Protein AF-A0A4Q8QFZ8-F1 (afdb_monomer)

Mean predicted aligned error: 8.89 Å

pLDDT: mean 79.82, std 15.73, range [40.62, 95.06]

Structure (mmCIF, N/CA/C/O backbone):
data_AF-A0A4Q8QFZ8-F1
#
_entry.id   AF-A0A4Q8QFZ8-F1
#
loop_
_atom_site.group_PDB
_atom_site.id
_atom_site.type_symbol
_atom_site.label_atom_id
_atom_site.label_alt_id
_atom_site.label_comp_id
_atom_site.label_asym_id
_atom_site.label_entity_id
_atom_site.label_seq_id
_atom_site.pdbx_PDB_ins_code
_atom_site.Cartn_x
_atom_site.Cartn_y
_atom_site.Cartn_z
_atom_site.occupancy
_atom_site.B_iso_or_equiv
_atom_site.auth_seq_id
_atom_site.auth_comp_id
_atom_site.auth_asym_id
_atom_site.auth_atom_id
_atom_site.pdbx_PDB_model_num
ATOM 1 N N . 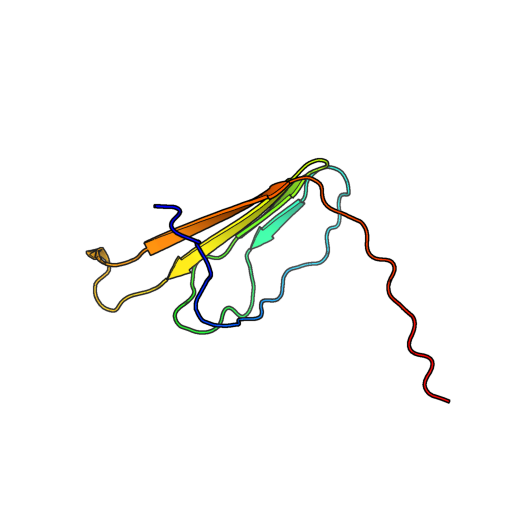MET A 1 1 ? -17.298 -12.211 -15.740 1.00 40.62 1 MET A N 1
ATOM 2 C CA . MET A 1 1 ? -16.043 -12.782 -15.217 1.00 40.62 1 MET A CA 1
ATOM 3 C C . MET A 1 1 ? -15.543 -11.791 -14.191 1.00 40.62 1 MET A C 1
ATOM 5 O O . MET A 1 1 ? -15.032 -10.751 -14.574 1.00 40.62 1 MET A O 1
ATOM 9 N N . GLU A 1 2 ? -15.838 -12.035 -12.919 1.00 42.88 2 GLU A N 1
ATOM 10 C CA . GLU A 1 2 ? -15.350 -11.195 -11.826 1.00 42.88 2 GLU A CA 1
ATOM 11 C C . GLU A 1 2 ? -13.920 -11.645 -11.532 1.00 42.88 2 GLU A C 1
ATOM 13 O O . GLU A 1 2 ? -13.693 -12.776 -11.102 1.00 42.88 2 GLU A O 1
ATOM 18 N N . VAL A 1 3 ? -12.944 -10.806 -11.875 1.00 47.34 3 VAL A N 1
ATOM 19 C CA . VAL A 1 3 ? -11.563 -11.014 -11.442 1.00 47.34 3 VAL A CA 1
ATOM 20 C C . VAL A 1 3 ? -11.541 -10.636 -9.969 1.00 47.34 3 VAL A C 1
ATOM 22 O O . VAL A 1 3 ? -11.650 -9.467 -9.616 1.00 47.34 3 VAL A O 1
ATOM 25 N N . LEU A 1 4 ? -11.507 -11.645 -9.104 1.00 49.25 4 LEU A N 1
ATOM 26 C CA . LEU A 1 4 ? -11.292 -11.441 -7.682 1.00 49.25 4 LEU A CA 1
ATOM 27 C C . LEU A 1 4 ? -9.827 -11.030 -7.495 1.00 49.25 4 LEU A C 1
ATOM 29 O O . LEU A 1 4 ? -8.938 -11.872 -7.621 1.00 49.25 4 LEU A O 1
ATOM 33 N N . ASP A 1 5 ? -9.584 -9.750 -7.201 1.00 55.03 5 ASP A N 1
ATOM 34 C CA . ASP A 1 5 ? -8.269 -9.184 -6.851 1.00 55.03 5 ASP A CA 1
ATOM 35 C C . ASP A 1 5 ? -7.812 -9.661 -5.460 1.00 55.03 5 ASP A C 1
ATOM 37 O O . ASP A 1 5 ? -7.544 -8.887 -4.536 1.00 55.03 5 ASP A O 1
ATOM 41 N N . HIS A 1 6 ? -7.751 -10.977 -5.278 1.00 58.78 6 HIS A N 1
ATOM 42 C CA . HIS A 1 6 ? -7.125 -11.570 -4.115 1.00 58.78 6 HIS A CA 1
ATOM 43 C C . HIS A 1 6 ? -5.625 -11.610 -4.354 1.00 58.78 6 HIS A C 1
ATOM 45 O O . HIS A 1 6 ? -5.123 -12.347 -5.203 1.00 58.78 6 HIS A O 1
ATOM 51 N N . LEU A 1 7 ? -4.898 -10.828 -3.562 1.00 63.91 7 LEU A N 1
ATOM 52 C CA . LEU A 1 7 ? -3.460 -10.987 -3.420 1.00 63.91 7 LEU A CA 1
ATOM 53 C C . LEU A 1 7 ? -3.207 -12.441 -3.002 1.00 63.91 7 LEU A C 1
ATOM 55 O O . LEU A 1 7 ? -3.626 -12.874 -1.932 1.00 63.91 7 LEU A O 1
ATOM 59 N N . VAL A 1 8 ? -2.566 -13.218 -3.878 1.00 68.69 8 VAL A N 1
ATOM 60 C CA . VAL A 1 8 ? -2.343 -14.671 -3.710 1.00 68.69 8 VAL A CA 1
ATOM 61 C C . VAL A 1 8 ? -1.324 -15.012 -2.615 1.00 68.69 8 VAL A C 1
ATOM 63 O O . VAL A 1 8 ? -0.898 -16.157 -2.481 1.00 68.69 8 VAL A O 1
ATOM 66 N N . PHE A 1 9 ? -0.906 -14.018 -1.836 1.00 71.38 9 PHE A N 1
ATOM 67 C CA . PHE A 1 9 ? 0.055 -14.150 -0.759 1.00 71.38 9 PHE A CA 1
ATOM 68 C C . PHE A 1 9 ? -0.337 -13.242 0.405 1.00 71.38 9 PHE A C 1
ATOM 70 O O . PHE A 1 9 ? -0.740 -12.092 0.226 1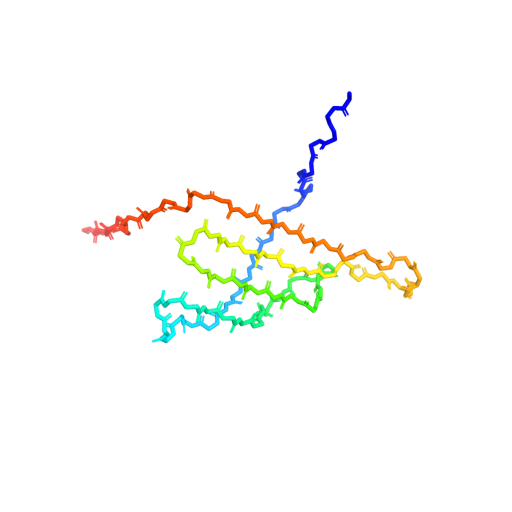.00 71.38 9 PHE A O 1
ATOM 77 N N . SER A 1 10 ? -0.182 -13.768 1.615 1.00 75.31 10 SER A N 1
ATOM 78 C CA . SER A 1 10 ? -0.324 -12.987 2.838 1.00 75.31 10 SER A CA 1
ATOM 79 C C . SER A 1 10 ? 0.941 -12.170 3.069 1.00 75.31 10 SER A C 1
ATOM 81 O O . SER A 1 10 ? 2.051 -12.698 2.983 1.00 75.31 10 SER A O 1
ATOM 83 N N . PHE A 1 11 ? 0.783 -10.903 3.427 1.00 80.19 11 PHE A N 1
ATOM 84 C CA . PHE A 1 11 ? 1.880 -10.059 3.885 1.00 80.19 11 PHE A CA 1
ATOM 85 C C . PHE A 1 11 ? 1.439 -9.226 5.083 1.00 80.19 11 PHE A C 1
ATOM 87 O O . PHE A 1 11 ? 0.252 -8.977 5.292 1.00 80.19 11 PHE A O 1
ATOM 94 N N . GLY A 1 12 ? 2.420 -8.827 5.884 1.00 83.19 12 GLY A N 1
ATOM 95 C CA . GLY A 1 12 ? 2.252 -7.862 6.958 1.00 83.19 12 GLY A CA 1
ATOM 96 C C . GLY A 1 12 ? 3.061 -6.612 6.652 1.00 83.19 12 GLY A C 1
ATOM 97 O O . GLY A 1 12 ? 4.039 -6.663 5.908 1.00 83.19 12 GLY A O 1
ATOM 98 N N . PHE A 1 13 ? 2.645 -5.498 7.231 1.00 86.69 13 PHE A N 1
ATOM 99 C CA . PHE A 1 13 ? 3.359 -4.233 7.173 1.00 86.69 13 PHE A CA 1
ATOM 100 C C . PHE A 1 13 ? 3.137 -3.487 8.483 1.00 86.69 13 PHE A C 1
ATOM 102 O O . PHE A 1 13 ? 2.137 -3.706 9.175 1.00 86.69 13 PHE A O 1
ATOM 109 N N . THR A 1 14 ? 4.068 -2.606 8.822 1.00 87.56 14 THR A N 1
ATOM 110 C CA . THR A 1 14 ? 3.910 -1.684 9.945 1.00 87.56 14 THR A CA 1
ATOM 111 C C . THR A 1 14 ? 3.676 -0.282 9.414 1.00 87.56 14 THR A C 1
ATOM 113 O O . THR A 1 14 ? 3.966 0.030 8.263 1.00 87.56 14 THR A O 1
ATOM 116 N N . PHE A 1 15 ? 3.088 0.572 10.232 1.00 87.69 15 PHE A N 1
ATOM 117 C CA . PHE A 1 15 ? 2.903 1.975 9.906 1.00 87.69 15 PHE A CA 1
ATOM 118 C C . PHE A 1 15 ? 2.856 2.772 11.204 1.00 87.69 15 PHE A C 1
ATOM 120 O O . PHE A 1 15 ? 2.520 2.232 12.265 1.00 87.69 15 PHE A O 1
ATOM 127 N N . ALA A 1 16 ? 3.215 4.051 11.128 1.00 85.69 16 ALA A N 1
ATOM 128 C CA . ALA A 1 16 ? 3.152 4.927 12.286 1.00 85.69 16 ALA A CA 1
ATOM 129 C C . ALA A 1 16 ? 1.727 4.977 12.871 1.00 85.69 16 ALA A C 1
ATOM 131 O O . ALA A 1 16 ? 0.725 4.743 12.199 1.00 85.69 16 ALA A O 1
ATOM 132 N N . LYS A 1 17 ? 1.607 5.270 14.165 1.00 81.56 17 LYS A N 1
ATOM 133 C CA . LYS A 1 17 ? 0.285 5.408 14.778 1.00 81.56 17 LYS A CA 1
ATOM 134 C C . LYS A 1 17 ? -0.381 6.705 14.283 1.00 81.56 17 LYS A C 1
ATOM 136 O O . LYS A 1 17 ? 0.288 7.742 14.303 1.00 81.56 17 LYS A O 1
ATOM 141 N N . PRO A 1 18 ? -1.678 6.691 13.920 1.00 80.88 18 PRO A N 1
ATOM 142 C CA . PRO A 1 18 ? -2.412 7.914 13.617 1.00 80.88 18 PRO A CA 1
ATOM 143 C C . PRO A 1 18 ? -2.357 8.914 14.774 1.00 80.88 18 PRO A C 1
ATOM 145 O O . PRO A 1 18 ? -2.661 8.559 15.915 1.00 80.88 18 PRO A O 1
ATOM 148 N N . GLN A 1 19 ? -1.938 10.149 14.479 1.00 76.56 19 GLN A N 1
ATOM 149 C CA . GLN A 1 19 ? -1.949 11.265 15.436 1.00 76.56 19 GLN A CA 1
ATOM 150 C C . GLN A 1 19 ? -3.224 12.111 15.323 1.00 76.56 19 GLN A C 1
ATOM 152 O O . GLN A 1 19 ? -3.652 12.692 16.316 1.00 76.56 19 GLN A O 1
ATOM 157 N N . ASP A 1 20 ? -3.834 12.140 14.137 1.00 75.25 20 ASP A N 1
ATOM 158 C CA . ASP A 1 20 ? -5.067 12.867 13.834 1.00 75.25 20 ASP A CA 1
ATOM 159 C C . ASP A 1 20 ? -6.179 11.872 13.462 1.00 75.25 20 ASP A C 1
ATOM 161 O O . ASP A 1 20 ? -5.905 10.822 12.872 1.00 75.25 20 ASP A O 1
ATOM 165 N N . GLN A 1 21 ? -7.417 12.176 13.852 1.00 67.88 21 GLN A N 1
ATOM 166 C CA . GLN A 1 21 ? -8.573 11.285 13.706 1.00 67.88 21 GLN A CA 1
ATOM 167 C C . GLN A 1 21 ? -9.324 11.490 12.386 1.00 67.88 21 GLN A C 1
ATOM 169 O O . GLN A 1 21 ? -9.986 10.561 11.935 1.00 67.88 21 GLN A O 1
ATOM 174 N N . ASN A 1 22 ? -9.208 12.662 11.753 1.00 71.94 22 ASN A N 1
ATOM 175 C CA . ASN A 1 22 ? -10.033 12.987 10.581 1.00 71.94 22 ASN A CA 1
ATOM 176 C C . ASN A 1 22 ? -9.407 12.525 9.263 1.00 71.94 22 ASN A C 1
ATOM 178 O O . ASN A 1 22 ? -10.102 12.098 8.342 1.00 71.94 22 ASN A O 1
ATOM 182 N N . ARG A 1 23 ? -8.081 12.634 9.146 1.00 80.81 23 ARG A N 1
ATOM 183 C CA . ARG A 1 23 ? -7.348 12.182 7.966 1.00 80.81 23 ARG A CA 1
ATOM 184 C C . ARG A 1 23 ? -5.940 11.785 8.355 1.00 80.81 23 ARG A C 1
ATOM 186 O O . ARG A 1 23 ? -5.186 12.586 8.900 1.00 80.81 23 ARG A O 1
ATOM 193 N N . TYR A 1 24 ? -5.575 10.560 8.023 1.00 86.81 24 TYR A N 1
ATOM 194 C CA . TYR A 1 24 ? -4.270 10.011 8.318 1.00 86.81 24 TYR A CA 1
ATOM 195 C C . TYR A 1 24 ? -3.631 9.463 7.048 1.00 86.81 24 TYR A C 1
ATOM 197 O O . TYR A 1 24 ? -4.214 8.647 6.343 1.00 86.81 24 TYR A O 1
ATOM 205 N N . ALA A 1 25 ? -2.429 9.938 6.744 1.00 89.31 25 ALA A N 1
ATOM 206 C CA . ALA A 1 25 ? -1.648 9.501 5.601 1.00 89.31 25 ALA A CA 1
ATOM 207 C C . ALA A 1 25 ? -0.261 9.095 6.085 1.00 89.31 25 ALA A C 1
ATOM 209 O O . ALA A 1 25 ? 0.378 9.837 6.832 1.00 89.31 25 ALA A O 1
ATOM 210 N N . THR A 1 26 ? 0.200 7.921 5.674 1.00 92.19 26 THR A N 1
ATOM 211 C CA . THR A 1 26 ? 1.497 7.399 6.096 1.00 92.19 26 THR A CA 1
ATOM 212 C C . THR A 1 26 ? 2.112 6.489 5.047 1.00 92.19 26 THR A C 1
ATOM 214 O O . THR A 1 26 ? 1.443 6.019 4.125 1.00 92.19 26 THR A O 1
ATOM 217 N N . VAL A 1 27 ? 3.409 6.256 5.204 1.00 92.88 27 VAL A N 1
ATOM 218 C CA . VAL A 1 27 ? 4.178 5.298 4.416 1.00 92.88 27 VAL A CA 1
ATOM 219 C C . VAL A 1 27 ? 4.202 3.974 5.171 1.00 92.88 27 VAL A C 1
ATOM 221 O O . VAL A 1 27 ? 4.315 3.946 6.397 1.00 92.88 27 VAL A O 1
ATOM 224 N N . LEU A 1 28 ? 4.068 2.876 4.434 1.00 91.44 28 LEU A N 1
ATOM 225 C CA . LEU A 1 28 ? 4.194 1.539 4.993 1.00 91.44 28 LEU A CA 1
ATOM 226 C C . LEU A 1 28 ? 5.665 1.232 5.257 1.00 91.44 28 LEU A C 1
ATOM 228 O O . LEU A 1 28 ? 6.527 1.371 4.390 1.00 91.44 28 LEU A O 1
ATOM 232 N N . GLU A 1 29 ? 5.937 0.775 6.463 1.00 89.50 29 GLU A N 1
ATOM 233 C CA . GLU A 1 29 ? 7.246 0.353 6.918 1.00 89.50 29 GLU A CA 1
ATOM 234 C C . GLU A 1 29 ? 7.360 -1.176 6.839 1.00 89.50 29 GLU A C 1
ATOM 236 O O . GLU A 1 29 ? 6.374 -1.909 6.946 1.00 89.50 29 GLU A O 1
ATOM 241 N N . GLN A 1 30 ? 8.596 -1.658 6.673 1.00 87.56 30 GLN A N 1
ATOM 242 C CA . GLN A 1 30 ? 8.934 -3.088 6.717 1.00 87.56 30 GLN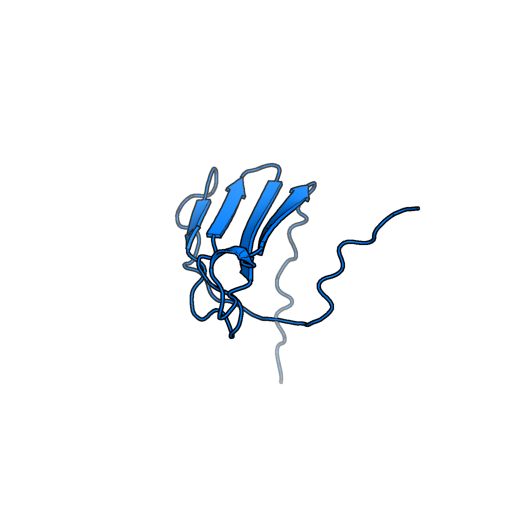 A CA 1
ATOM 243 C C . GLN A 1 30 ? 8.175 -3.960 5.702 1.00 87.56 30 GLN A C 1
ATOM 245 O O . GLN A 1 30 ? 7.871 -5.121 5.977 1.00 87.56 30 GLN A O 1
ATOM 250 N N . LEU A 1 31 ? 7.894 -3.425 4.511 1.00 88.06 31 LEU A N 1
ATOM 251 C CA . LEU A 1 31 ? 7.280 -4.208 3.442 1.00 88.06 31 LEU A CA 1
ATOM 252 C C . LEU A 1 31 ? 8.161 -5.408 3.055 1.00 88.06 31 LEU A C 1
ATOM 254 O O . LEU A 1 31 ? 9.356 -5.238 2.785 1.00 88.06 31 LEU A O 1
ATOM 258 N N . PRO A 1 32 ? 7.599 -6.627 3.006 1.00 89.06 32 PRO A N 1
ATOM 259 C CA . PRO A 1 32 ? 8.337 -7.786 2.539 1.00 89.06 32 PRO A CA 1
ATOM 260 C C . PRO A 1 32 ? 8.527 -7.696 1.027 1.00 89.06 32 PRO A C 1
ATOM 262 O O . PRO A 1 32 ? 7.615 -7.305 0.300 1.00 89.06 32 PRO A O 1
ATOM 265 N N . ARG A 1 33 ? 9.688 -8.132 0.525 1.00 86.25 33 ARG A N 1
ATOM 266 C CA . ARG A 1 33 ? 9.873 -8.284 -0.924 1.00 86.25 33 ARG A CA 1
ATOM 267 C C . ARG A 1 33 ? 8.808 -9.240 -1.488 1.00 86.25 33 ARG A C 1
ATOM 269 O O . ARG A 1 33 ? 8.541 -10.263 -0.858 1.00 86.25 33 ARG A O 1
ATOM 276 N N . PRO A 1 34 ? 8.240 -8.952 -2.671 1.00 90.44 34 PRO A N 1
ATOM 277 C CA . PRO A 1 34 ? 8.645 -7.909 -3.622 1.00 90.44 34 PRO A CA 1
ATOM 278 C C . PRO A 1 34 ? 7.968 -6.539 -3.421 1.00 90.44 34 PRO A C 1
ATOM 280 O O . PRO A 1 34 ? 8.032 -5.707 -4.312 1.00 90.44 34 PRO A O 1
ATOM 283 N N . LEU A 1 35 ? 7.294 -6.278 -2.305 1.00 91.75 35 LEU A N 1
ATOM 284 C CA . LEU A 1 35 ? 6.528 -5.044 -2.134 1.00 91.75 35 LEU A CA 1
ATOM 285 C C . LEU A 1 35 ? 7.421 -3.842 -1.806 1.00 91.75 35 LEU A C 1
ATOM 287 O O . LEU A 1 35 ? 8.290 -3.923 -0.937 1.00 91.75 35 LEU A O 1
ATOM 291 N N . VAL A 1 36 ? 7.170 -2.717 -2.474 1.00 92.88 36 VAL A N 1
ATOM 292 C CA . VAL A 1 36 ? 7.858 -1.432 -2.276 1.00 92.88 36 VAL A CA 1
ATOM 293 C C . VAL A 1 36 ? 6.871 -0.262 -2.354 1.00 92.88 36 VAL A C 1
ATOM 295 O O . VAL A 1 36 ? 5.720 -0.438 -2.751 1.00 92.88 36 VAL A O 1
ATOM 298 N N . ASP A 1 37 ? 7.319 0.929 -1.949 1.00 92.88 37 ASP A N 1
ATOM 299 C CA . ASP A 1 37 ? 6.586 2.201 -2.075 1.00 92.88 37 ASP A CA 1
ATOM 300 C C . ASP A 1 37 ? 5.150 2.177 -1.529 1.00 92.88 37 ASP A C 1
ATOM 302 O O . ASP A 1 37 ? 4.222 2.734 -2.119 1.00 92.88 37 ASP A O 1
ATOM 306 N N . GLY A 1 38 ? 4.951 1.500 -0.397 1.00 93.62 38 GLY A N 1
ATOM 307 C CA . GLY A 1 38 ? 3.622 1.368 0.176 1.00 93.62 38 GLY A CA 1
ATOM 308 C C . GLY A 1 38 ? 3.144 2.623 0.888 1.00 93.62 38 GLY A C 1
ATOM 309 O O . GLY A 1 38 ? 3.894 3.273 1.616 1.00 93.62 38 GLY A O 1
ATOM 310 N N . THR A 1 39 ? 1.86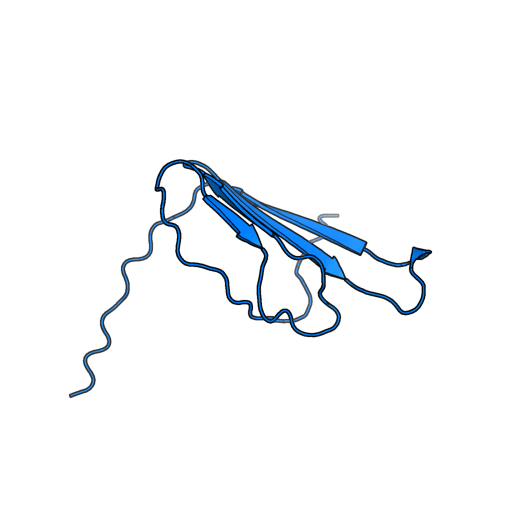0 2.922 0.741 1.00 95.06 39 THR A N 1
ATOM 311 C CA . THR A 1 39 ? 1.179 4.010 1.436 1.00 95.06 39 THR A CA 1
ATOM 312 C C . THR A 1 39 ? -0.148 3.543 2.016 1.00 95.06 39 THR A C 1
ATOM 314 O O . THR A 1 39 ? -0.818 2.654 1.486 1.00 95.06 39 THR A O 1
ATOM 317 N N . LEU A 1 40 ? -0.527 4.164 3.128 1.00 92.31 40 LEU A N 1
ATOM 318 C CA . LEU A 1 40 ? -1.820 3.989 3.768 1.00 92.31 40 LEU A CA 1
ATOM 319 C C . LEU A 1 40 ? -2.468 5.357 3.945 1.00 92.31 40 LEU A C 1
ATOM 321 O O . LEU A 1 40 ? -1.891 6.259 4.556 1.00 92.31 40 LEU A O 1
ATOM 325 N N . LEU A 1 41 ? -3.675 5.488 3.412 1.00 91.88 41 LEU A N 1
ATOM 326 C CA . LEU A 1 41 ? -4.544 6.640 3.585 1.00 91.88 41 LEU A CA 1
ATOM 327 C C . LEU A 1 41 ? -5.795 6.182 4.327 1.00 91.88 41 LEU A C 1
ATOM 329 O O . LEU A 1 41 ? -6.433 5.208 3.943 1.00 91.88 41 LEU A O 1
ATOM 333 N N . LEU A 1 42 ? -6.137 6.886 5.390 1.00 88.81 42 LEU A N 1
ATOM 334 C CA . LEU A 1 42 ? -7.297 6.645 6.231 1.00 88.81 42 LEU A CA 1
ATOM 335 C C . LEU A 1 42 ? -8.071 7.955 6.346 1.00 88.81 42 LEU A C 1
ATOM 337 O O . LEU A 1 42 ? -7.500 8.992 6.691 1.00 88.81 42 LEU A O 1
ATOM 341 N N . ASP A 1 43 ? -9.361 7.897 6.059 1.00 85.94 43 ASP A N 1
ATOM 342 C CA . ASP A 1 43 ? -10.318 8.964 6.320 1.00 85.94 43 ASP A CA 1
ATOM 343 C C . ASP A 1 43 ? -11.577 8.391 6.991 1.00 85.94 43 ASP A C 1
ATOM 345 O O . A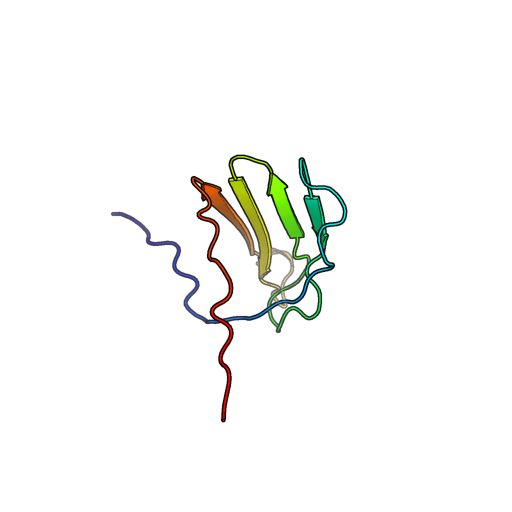SP A 1 43 ? -11.649 7.200 7.303 1.00 85.94 43 ASP A O 1
ATOM 349 N N . GLU A 1 44 ? -12.560 9.249 7.260 1.00 81.44 44 GLU A N 1
ATOM 350 C CA . GLU A 1 44 ? -13.795 8.883 7.967 1.00 81.44 44 GLU A CA 1
ATOM 351 C C . GLU A 1 44 ? -14.619 7.785 7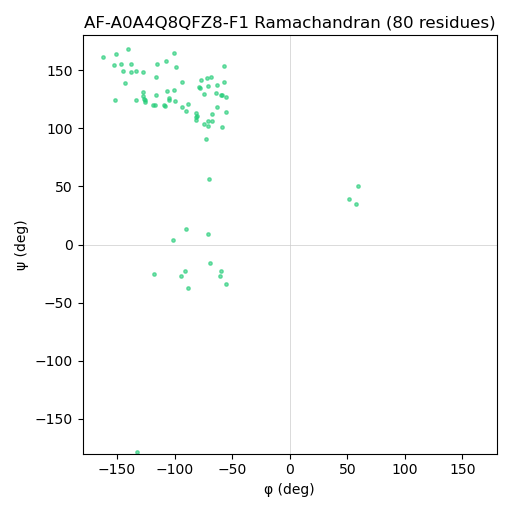.265 1.00 81.44 44 GLU A C 1
ATOM 353 O O . GLU A 1 44 ? -15.411 7.103 7.914 1.00 81.44 44 GLU A O 1
ATOM 358 N N . ASN A 1 45 ? -14.443 7.594 5.954 1.00 83.50 45 ASN A N 1
ATOM 359 C CA . ASN A 1 45 ? -15.288 6.728 5.131 1.00 83.50 45 ASN A CA 1
ATOM 360 C C . ASN A 1 45 ? -14.527 5.556 4.504 1.00 83.50 45 ASN A C 1
ATOM 362 O O . ASN A 1 45 ? -15.138 4.534 4.164 1.00 83.50 45 ASN A O 1
ATOM 366 N N . ALA A 1 46 ? -13.218 5.712 4.322 1.00 90.12 46 ALA A N 1
ATOM 367 C CA . ALA A 1 46 ? -12.411 4.827 3.512 1.00 90.12 46 ALA A CA 1
ATOM 368 C C . ALA A 1 46 ? -10.996 4.622 4.065 1.00 90.12 46 ALA A C 1
ATOM 370 O O . ALA A 1 46 ? -10.366 5.502 4.652 1.00 90.12 46 ALA A O 1
ATOM 371 N N . MET A 1 47 ? -10.469 3.432 3.798 1.00 88.94 47 MET A N 1
ATOM 372 C CA . MET A 1 47 ? -9.057 3.106 3.940 1.00 88.94 47 MET A CA 1
ATOM 373 C C . MET A 1 47 ? -8.517 2.756 2.561 1.00 88.94 47 MET A C 1
ATOM 375 O O . MET A 1 47 ? -8.987 1.805 1.945 1.00 88.94 47 MET A O 1
ATOM 379 N N . THR A 1 48 ? -7.522 3.491 2.082 1.00 92.25 48 THR A N 1
ATOM 380 C CA . THR A 1 48 ? -6.825 3.183 0.834 1.00 92.25 48 THR A CA 1
ATOM 381 C C . THR A 1 48 ? -5.417 2.695 1.132 1.00 92.25 48 THR A C 1
ATOM 383 O O . THR A 1 48 ? -4.612 3.409 1.728 1.00 92.25 48 THR A O 1
ATOM 386 N N . LEU A 1 49 ? -5.132 1.470 0.707 1.00 91.44 49 LEU A N 1
ATOM 387 C CA . LEU A 1 49 ? -3.822 0.843 0.757 1.00 91.44 49 LEU A CA 1
ATOM 388 C C . LEU A 1 49 ? -3.244 0.832 -0.656 1.00 91.44 49 LEU A C 1
ATOM 390 O O . LEU A 1 49 ? -3.882 0.309 -1.568 1.00 91.44 49 LEU A O 1
ATOM 394 N N . ALA A 1 50 ? -2.042 1.364 -0.841 1.00 94.06 50 ALA A N 1
ATOM 395 C CA . ALA A 1 50 ? -1.326 1.245 -2.103 1.00 94.06 50 ALA A CA 1
ATOM 396 C C . ALA A 1 50 ? 0.078 0.693 -1.880 1.00 94.06 50 ALA A C 1
ATOM 398 O O . ALA A 1 50 ? 0.680 0.932 -0.838 1.00 94.06 50 ALA A O 1
ATOM 399 N N . PHE A 1 51 ? 0.593 -0.047 -2.853 1.00 93.38 51 PHE A N 1
ATOM 400 C CA . PHE A 1 51 ? 1.976 -0.520 -2.890 1.00 93.38 51 PHE A CA 1
ATOM 401 C C . PHE A 1 51 ? 2.345 -0.936 -4.312 1.00 93.38 51 PHE A C 1
ATOM 403 O O . PHE A 1 51 ? 1.482 -1.209 -5.148 1.00 93.38 51 PHE A O 1
ATOM 410 N N . THR A 1 52 ? 3.638 -1.018 -4.582 1.00 93.62 52 THR A N 1
ATOM 411 C CA . THR A 1 52 ? 4.170 -1.495 -5.855 1.00 93.62 52 THR A CA 1
ATOM 412 C C . THR A 1 52 ? 4.751 -2.888 -5.667 1.00 93.62 52 THR A C 1
ATOM 414 O O . THR A 1 52 ? 5.511 -3.135 -4.735 1.00 93.62 52 THR A O 1
ATOM 417 N N . ILE A 1 53 ? 4.400 -3.813 -6.553 1.00 91.69 53 ILE A N 1
ATOM 418 C CA . ILE A 1 53 ? 5.085 -5.095 -6.693 1.00 91.69 53 ILE A CA 1
ATOM 419 C C . ILE A 1 53 ? 6.327 -4.827 -7.542 1.00 91.69 53 ILE A C 1
ATOM 421 O O . ILE A 1 53 ? 6.222 -4.555 -8.740 1.00 91.69 53 ILE A O 1
ATOM 425 N N . ASP A 1 54 ? 7.492 -4.853 -6.900 1.00 91.75 54 ASP A N 1
ATOM 426 C CA . ASP A 1 54 ? 8.778 -4.664 -7.554 1.00 91.75 54 ASP A CA 1
ATOM 427 C C . ASP A 1 54 ? 9.106 -5.847 -8.470 1.00 91.75 54 ASP A C 1
ATOM 429 O O . ASP A 1 54 ? 8.810 -7.009 -8.173 1.00 91.75 5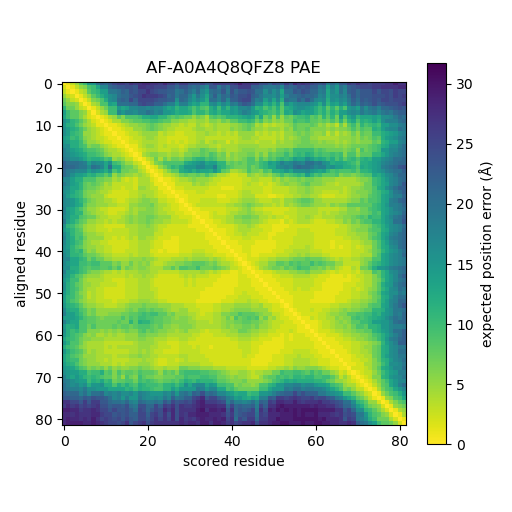4 ASP A O 1
ATOM 433 N N . ALA A 1 55 ? 9.754 -5.540 -9.586 1.00 89.38 55 ALA A N 1
ATOM 434 C CA . ALA A 1 55 ? 10.205 -6.509 -10.567 1.00 89.38 55 ALA A CA 1
ATOM 435 C C . ALA A 1 55 ? 11.619 -6.130 -11.030 1.00 89.38 55 ALA A C 1
ATOM 437 O O . ALA A 1 55 ? 11.942 -4.943 -11.097 1.00 89.38 55 ALA A O 1
ATOM 438 N N . PRO A 1 56 ? 12.474 -7.109 -11.389 1.00 89.00 56 PRO A N 1
ATOM 439 C CA . PRO A 1 56 ? 13.816 -6.821 -11.898 1.00 89.00 56 PRO A CA 1
ATOM 440 C C . PRO A 1 56 ? 13.813 -5.881 -13.110 1.00 89.00 56 PRO A C 1
ATOM 442 O O . PRO A 1 56 ? 14.715 -5.060 -13.262 1.00 89.00 56 PRO A O 1
ATOM 445 N N . ASP A 1 57 ? 12.785 -5.996 -13.954 1.00 92.75 57 ASP A N 1
ATOM 446 C CA . ASP A 1 57 ? 12.490 -5.030 -15.003 1.00 92.75 57 ASP A CA 1
ATOM 447 C C . ASP A 1 57 ? 11.480 -3.998 -14.487 1.00 92.75 57 ASP A C 1
ATOM 449 O O . ASP A 1 57 ? 10.337 -4.331 -14.166 1.00 92.75 57 ASP A O 1
ATOM 453 N N . ARG A 1 58 ? 11.891 -2.727 -14.457 1.00 86.69 58 ARG A N 1
ATOM 454 C CA . ARG A 1 58 ? 11.040 -1.615 -14.014 1.00 86.69 58 ARG A CA 1
ATOM 455 C C . ARG A 1 58 ? 9.788 -1.444 -14.870 1.00 86.69 58 ARG A C 1
ATOM 457 O O . ARG A 1 58 ? 8.785 -0.959 -14.361 1.00 86.69 58 ARG A O 1
ATOM 464 N N . ALA A 1 59 ? 9.822 -1.845 -16.141 1.00 91.00 59 ALA A N 1
ATOM 465 C CA . ALA A 1 59 ? 8.655 -1.774 -17.017 1.00 91.00 59 ALA A CA 1
ATOM 466 C C . ALA A 1 59 ? 7.546 -2.766 -16.618 1.00 91.00 59 ALA A C 1
ATOM 468 O O . ALA A 1 59 ? 6.408 -2.614 -17.057 1.00 91.00 59 ALA A O 1
ATOM 469 N N . LEU A 1 60 ? 7.871 -3.766 -15.791 1.00 89.62 60 LEU A N 1
ATOM 470 C CA . LEU A 1 60 ? 6.945 -4.794 -15.313 1.00 89.62 60 LEU A CA 1
ATOM 471 C C . LEU A 1 60 ? 6.451 -4.542 -13.883 1.00 89.62 60 LEU A C 1
ATOM 473 O O . LEU A 1 60 ? 5.732 -5.377 -13.336 1.00 89.62 60 LEU A O 1
ATOM 477 N N . GLN A 1 61 ? 6.833 -3.422 -13.264 1.00 91.62 61 GLN A N 1
ATOM 478 C CA . GLN A 1 61 ? 6.326 -3.054 -11.947 1.00 91.62 61 GLN A CA 1
ATOM 479 C C . GLN A 1 61 ? 4.816 -2.820 -12.003 1.00 91.62 61 GLN A C 1
ATOM 481 O O . GLN A 1 61 ? 4.297 -2.169 -12.912 1.00 91.62 61 GLN A O 1
ATOM 486 N N . VAL A 1 62 ? 4.110 -3.325 -10.993 1.00 90.94 62 VAL A N 1
ATOM 487 C CA . VAL A 1 62 ? 2.654 -3.186 -10.889 1.00 90.94 62 VAL A CA 1
ATOM 488 C C . VAL A 1 62 ? 2.324 -2.422 -9.624 1.00 90.94 62 VAL A C 1
ATOM 490 O O . VAL A 1 62 ? 2.641 -2.875 -8.526 1.00 90.94 62 VAL A O 1
ATOM 493 N N . ARG A 1 63 ? 1.654 -1.278 -9.767 1.00 92.81 63 ARG A N 1
ATOM 494 C CA . ARG A 1 63 ? 1.097 -0.549 -8.629 1.00 92.81 63 ARG A CA 1
ATOM 495 C C . ARG A 1 63 ? -0.306 -1.063 -8.339 1.00 92.81 63 ARG A C 1
ATOM 497 O O . ARG A 1 63 ? -1.185 -0.994 -9.194 1.00 92.81 63 ARG A O 1
ATOM 504 N N . VAL A 1 64 ? -0.494 -1.562 -7.128 1.00 90.25 64 VAL A N 1
ATOM 505 C CA . VAL A 1 64 ? -1.776 -2.018 -6.600 1.00 90.25 64 VAL A CA 1
ATOM 506 C C . VAL A 1 64 ? -2.322 -0.923 -5.696 1.00 90.25 64 VAL A C 1
ATOM 508 O O . VAL A 1 64 ? -1.597 -0.385 -4.861 1.00 90.25 64 VAL A O 1
ATOM 511 N N . GLU A 1 65 ? -3.598 -0.592 -5.865 1.00 93.56 65 GLU A N 1
ATOM 512 C CA . GLU A 1 65 ? -4.324 0.339 -5.007 1.00 93.56 65 GLU A CA 1
ATOM 513 C C . GLU A 1 65 ? -5.677 -0.276 -4.657 1.00 93.56 65 GLU A C 1
ATOM 515 O O . GLU A 1 65 ? -6.435 -0.680 -5.536 1.00 93.56 65 GLU A O 1
ATOM 520 N N . GLN A 1 66 ? -5.948 -0.397 -3.362 1.00 90.00 66 GLN A N 1
ATOM 521 C CA . GLN A 1 66 ? -7.157 -1.006 -2.829 1.00 90.00 66 GLN A CA 1
ATOM 522 C C . GLN A 1 66 ? -7.826 -0.033 -1.874 1.00 90.00 66 GLN A C 1
ATOM 524 O O . GLN A 1 66 ? -7.233 0.365 -0.871 1.00 90.00 66 GLN A O 1
ATOM 529 N N . THR A 1 67 ? -9.080 0.300 -2.161 1.00 90.56 67 THR A N 1
ATOM 530 C CA . THR A 1 67 ? -9.903 1.143 -1.298 1.00 90.56 67 THR A CA 1
ATOM 531 C C . THR A 1 67 ? -10.979 0.299 -0.631 1.00 90.56 67 THR A C 1
ATOM 533 O O . THR A 1 67 ? -11.832 -0.297 -1.286 1.00 90.56 67 THR A O 1
ATOM 536 N N . TYR A 1 68 ? -10.940 0.277 0.693 1.00 87.88 68 TYR A N 1
ATOM 537 C CA . TYR A 1 68 ? -11.908 -0.375 1.555 1.00 87.88 68 TYR A CA 1
ATOM 538 C C . TYR A 1 68 ? -12.867 0.683 2.085 1.00 87.88 68 TYR A C 1
ATOM 540 O O . TYR A 1 68 ? -12.441 1.659 2.699 1.00 87.88 68 TYR A O 1
ATOM 548 N N . LEU A 1 69 ? -14.158 0.485 1.845 1.00 88.06 69 LEU A N 1
ATOM 549 C CA . LEU A 1 69 ? -15.224 1.355 2.336 1.00 88.06 69 LEU A CA 1
ATOM 550 C C . LEU A 1 69 ? -15.886 0.728 3.568 1.00 88.06 69 LEU A C 1
ATOM 552 O O . LEU A 1 69 ? -15.742 -0.470 3.806 1.00 88.06 69 LEU A O 1
ATOM 556 N N . GLN A 1 70 ? -16.655 1.527 4.313 1.00 82.50 70 GLN A N 1
ATOM 557 C CA . GLN A 1 70 ? -17.467 1.053 5.448 1.00 82.50 70 GLN A CA 1
ATOM 558 C C . GLN A 1 70 ? -16.624 0.388 6.549 1.00 82.50 70 GLN A C 1
ATOM 560 O O . GLN A 1 70 ? -16.902 -0.720 7.015 1.00 82.50 70 GLN A O 1
ATOM 565 N N . LEU A 1 71 ? -15.566 1.082 6.969 1.00 76.31 71 LEU A N 1
ATOM 566 C CA . LEU A 1 71 ? -14.664 0.600 8.008 1.00 76.31 71 LEU A CA 1
ATOM 567 C C . LEU A 1 71 ? -15.428 0.338 9.312 1.00 76.31 71 LEU A C 1
ATOM 569 O O . LEU A 1 71 ? -16.149 1.195 9.819 1.00 76.31 71 LEU A O 1
ATOM 573 N N . THR A 1 72 ? -15.250 -0.857 9.873 1.00 75.06 72 THR A N 1
ATOM 574 C CA . THR A 1 72 ? -15.848 -1.233 11.158 1.00 75.06 72 THR A CA 1
ATOM 575 C C . THR A 1 72 ? -14.784 -1.212 12.248 1.00 75.06 72 THR A C 1
ATOM 577 O O . THR A 1 72 ? -13.768 -1.900 12.156 1.00 75.06 72 THR A O 1
ATOM 580 N N . LEU A 1 73 ? -15.025 -0.444 13.311 1.00 70.06 73 LEU A N 1
ATOM 581 C CA . LEU A 1 73 ? -14.171 -0.423 14.497 1.00 70.06 73 LEU A CA 1
ATOM 582 C C . LEU A 1 73 ? -14.247 -1.764 15.233 1.00 70.06 73 LEU A C 1
ATOM 584 O O . LEU A 1 73 ? -15.259 -2.098 15.850 1.00 70.06 73 LEU A O 1
ATOM 588 N N . VAL A 1 74 ? -13.146 -2.511 15.225 1.00 73.12 74 VAL A N 1
ATOM 589 C CA . VAL A 1 74 ? -13.003 -3.713 16.050 1.00 73.12 74 VAL A CA 1
ATOM 590 C C . VAL A 1 74 ? -12.400 -3.301 17.392 1.00 73.12 74 VAL A C 1
ATOM 592 O O . VAL A 1 74 ? -11.263 -2.833 17.456 1.00 73.12 74 VAL A O 1
ATOM 595 N N . LYS A 1 75 ? -13.153 -3.454 18.490 1.00 61.75 75 LYS A N 1
ATOM 596 C CA . LYS A 1 75 ? -12.596 -3.282 19.843 1.00 61.75 75 LYS A CA 1
ATOM 597 C C . LYS A 1 75 ? -11.534 -4.364 20.085 1.00 61.75 75 LYS A C 1
ATOM 599 O O . LYS A 1 75 ? -11.842 -5.537 19.870 1.00 61.75 75 LYS A O 1
ATOM 604 N N . PRO A 1 76 ? -10.323 -4.022 20.563 1.00 54.84 76 PRO A N 1
ATOM 605 C CA . PRO A 1 76 ? -9.337 -5.033 20.907 1.00 54.84 76 PRO A CA 1
ATOM 606 C C . PRO A 1 76 ? -9.884 -5.894 22.051 1.00 54.84 76 PRO A C 1
ATOM 608 O O . PRO A 1 76 ? -10.177 -5.396 23.139 1.00 54.84 76 PRO A O 1
ATOM 611 N N . LEU A 1 77 ? -10.051 -7.192 21.794 1.00 51.91 77 LEU A N 1
ATOM 612 C CA . LEU A 1 77 ? -10.300 -8.179 22.837 1.00 51.91 77 LEU A CA 1
ATOM 613 C C . LEU A 1 77 ? -9.024 -8.277 23.675 1.00 51.91 77 LEU A C 1
ATOM 615 O O . LEU A 1 77 ? -8.017 -8.823 23.228 1.00 51.91 77 LEU A O 1
ATOM 619 N N . PHE A 1 78 ? -9.056 -7.714 24.882 1.00 45.84 78 PHE A N 1
ATOM 620 C CA . PHE A 1 78 ? -8.032 -7.957 25.890 1.00 45.84 78 PHE A CA 1
ATOM 621 C C . PHE A 1 78 ? -7.990 -9.463 26.182 1.00 45.84 78 PHE A C 1
ATOM 623 O O . PHE A 1 78 ? -8.829 -9.986 26.913 1.00 45.84 78 PHE A O 1
ATOM 630 N N . PHE A 1 79 ? -7.016 -10.172 25.611 1.00 44.50 79 PHE A N 1
ATOM 631 C CA . PHE A 1 79 ? -6.648 -11.503 26.080 1.00 44.50 79 PHE A CA 1
ATOM 632 C C . PHE A 1 79 ? -5.910 -11.344 27.411 1.00 44.50 79 PHE A C 1
ATOM 634 O O . PHE A 1 79 ? -4.692 -11.184 27.454 1.00 44.50 79 PHE A O 1
ATOM 641 N N . VAL A 1 80 ? -6.662 -11.374 28.512 1.00 42.44 80 VAL A N 1
ATOM 642 C CA . VAL A 1 80 ? -6.113 -11.664 29.838 1.00 42.44 80 VAL A CA 1
ATOM 643 C C . VAL A 1 80 ? -5.750 -13.149 29.831 1.00 42.44 80 VAL A C 1
ATOM 645 O O . VAL A 1 80 ? -6.628 -14.006 29.911 1.00 42.44 80 VAL A O 1
ATOM 648 N N . ARG A 1 81 ? -4.464 -13.476 29.671 1.00 41.56 81 ARG A N 1
ATOM 649 C CA . ARG A 1 81 ? -3.964 -14.792 30.082 1.00 41.56 81 ARG A 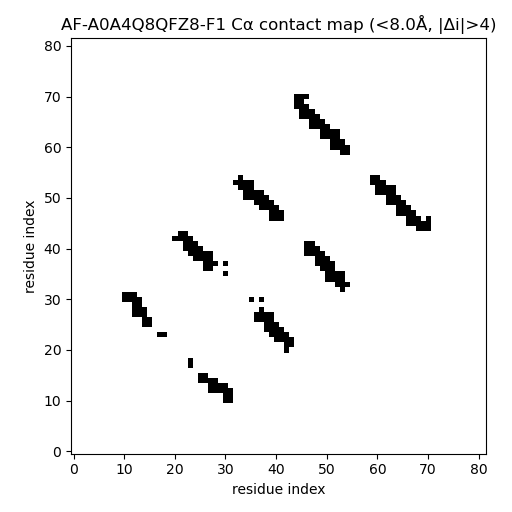CA 1
ATOM 650 C C . ARG A 1 81 ? -3.732 -14.735 31.592 1.00 41.56 81 ARG A C 1
ATOM 652 O O . ARG A 1 81 ? -2.862 -13.987 32.034 1.00 41.56 81 ARG A O 1
ATOM 659 N N . CYS A 1 82 ? -4.570 -15.461 32.332 1.00 51.16 82 CYS A N 1
ATOM 660 C CA . CYS A 1 82 ? -4.311 -15.872 33.711 1.00 51.16 82 CYS A CA 1
ATOM 661 C C . CYS A 1 82 ? -3.080 -16.780 33.786 1.00 51.16 82 CYS A C 1
ATOM 663 O O . CYS A 1 82 ? -2.826 -17.500 32.789 1.00 51.16 82 CYS A O 1
#

Radius of gyration: 15.53 Å; Cα contacts (8 Å, |Δi|>4): 120; chains: 1; bounding box: 31×29×51 Å

Foldseek 3Di:
DDPDPDPPDDWDWDWDDDPDQAKDKTFTHPGDPPWDGWIWIDHPFKIKIWIWHDDPDPVPIDIDIDIDGDDDDDDDDPPPDD

Sequence (82 aa):
MEVLDHLVFSFGFTFAKPQDQNRYATVLEQLPRPLVDGTLLLDENAMTLAFTIDAPDRALQVRVEQTYLQLTLVKPLFFVRC

Nearest PDB structures (foldseek):
  6ap4-assembly6_L  TM=4.507E-01  e=4.905E+00  Acinetobacter baumannii
  6ap4-assembly3_E  TM=5.427E-01  e=7.657E+00  Acinetobacter baumannii
  3nje-assembly1_A  TM=4.597E-01  e=9.049E+00  Pseudomonas aeruginosa
  4ydz-assembly1_A  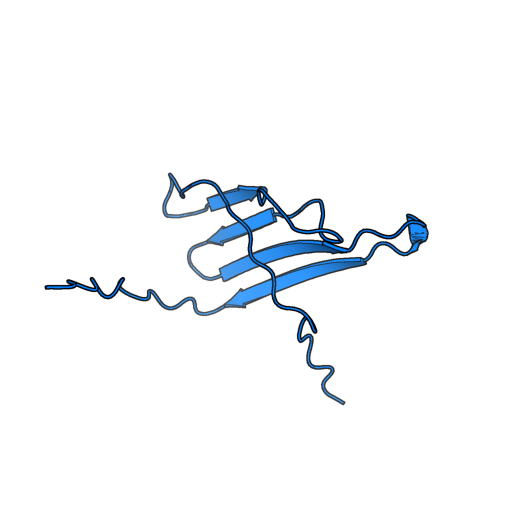TM=2.925E-01  e=3.512E+00  Caenorhabditis elegans

Solvent-accessible surface area (backbone atoms only — not comparable to full-atom values): 5335 Å² total; per-residue (Å²): 135,85,80,76,90,65,74,94,63,92,84,67,68,45,62,81,80,77,89,52,87,67,61,35,77,47,59,49,36,78,54,54,84,56,44,40,86,29,35,41,39,38,45,89,57,40,39,36,44,33,33,26,43,59,46,100,51,73,91,68,46,44,79,48,76,48,77,45,65,76,79,74,88,76,78,83,78,80,79,78,80,128

Secondary structure (DSSP, 8-state):
-------SS----B-PPPS-SSEEEEEPBSPPTTEEEEEEEEESSEEEEEEEE--SSGGG-EEEEEEEES------------

Organism: NCBI:txid2517819